Protein AF-A0A0F8W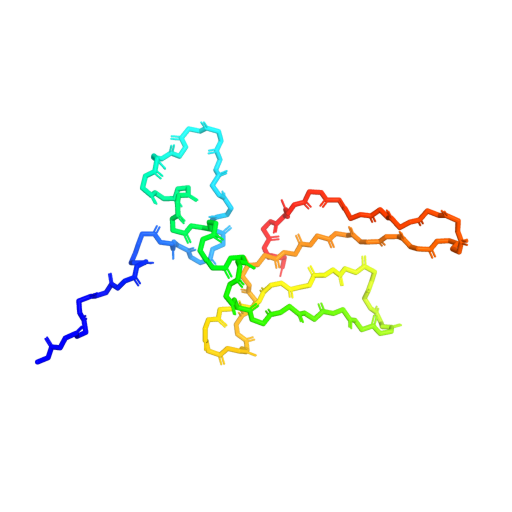IV9-F1 (afdb_monomer_lite)

pLDDT: mean 80.71, std 13.23, range [40.31, 93.94]

Sequence (78 aa):
ALDKVVMSDLAQDAIPGATASIVLAINWIFEICRNRMVTDDTNDEIILYRDDGTTKMAEAPISDNGTLFDRKEWGAVD

Organism: NCBI:txid412755

Foldseek 3Di:
DPPPPQQPVQPQWDPDDPPRDPSNVVSVVVQVVPFDWDDDPVAQKIFRAGNVNPRTHWIWGWDDPPPDTDTHDIHTDD

Secondary structure (DSSP, 8-state):
-----TTTT--TT-PPPTT--HHHHHHHHHHHHHS-EE--SS-SEEEEEPTTSSSEEEEEEEEE-SS-EEE---EE--

Structure (mmCIF, N/CA/C/O backbone):
data_AF-A0A0F8WIV9-F1
#
_entry.id   AF-A0A0F8WIV9-F1
#
loop_
_atom_site.group_PDB
_atom_site.id
_atom_site.type_symbol
_atom_site.label_atom_id
_atom_site.label_alt_id
_atom_site.label_comp_id
_atom_site.label_asym_id
_atom_site.label_entity_id
_atom_site.label_seq_id
_atom_site.pdbx_PDB_ins_code
_atom_site.Cartn_x
_atom_site.Cartn_y
_atom_site.Cartn_z
_atom_site.occupancy
_atom_site.B_iso_or_equiv
_atom_site.auth_seq_id
_atom_site.auth_comp_id
_atom_site.auth_asym_id
_atom_site.auth_atom_id
_atom_site.pdbx_PDB_model_num
ATOM 1 N N . ALA A 1 1 ? -11.365 -17.526 23.970 1.00 40.31 1 ALA A N 1
ATOM 2 C CA . ALA A 1 1 ? -11.596 -16.822 22.698 1.00 40.31 1 ALA A CA 1
ATOM 3 C C . ALA A 1 1 ? -10.830 -15.509 22.755 1.00 40.31 1 ALA A C 1
ATOM 5 O O . ALA A 1 1 ? -11.246 -14.601 23.462 1.00 40.31 1 ALA A O 1
ATOM 6 N N . LEU A 1 2 ? -9.652 -15.468 22.132 1.00 40.50 2 LEU A N 1
ATOM 7 C CA . LEU A 1 2 ? -8.817 -14.265 22.009 1.00 40.50 2 LEU A CA 1
ATOM 8 C C . LEU A 1 2 ? -9.134 -13.497 20.710 1.00 40.50 2 LEU A C 1
ATOM 10 O O . LEU A 1 2 ? -8.382 -12.608 20.338 1.00 40.50 2 LEU A O 1
ATOM 14 N N . ASP A 1 3 ? -10.278 -13.782 20.077 1.00 45.62 3 ASP A N 1
ATOM 15 C CA . ASP A 1 3 ? -10.790 -13.114 18.868 1.00 45.62 3 ASP A CA 1
ATOM 16 C C . ASP A 1 3 ? -11.346 -11.712 19.164 1.00 45.62 3 ASP A C 1
ATOM 18 O O . ASP A 1 3 ? -12.362 -11.287 18.613 1.00 45.62 3 ASP A O 1
ATOM 22 N N . LYS A 1 4 ? -10.712 -10.978 20.085 1.00 49.41 4 LYS A N 1
ATOM 23 C CA . LYS A 1 4 ? -11.041 -9.579 20.338 1.00 49.41 4 LYS A CA 1
ATOM 24 C C . LYS A 1 4 ? -10.610 -8.795 19.104 1.00 49.41 4 LYS A C 1
ATOM 26 O O . LYS A 1 4 ? -9.447 -8.434 18.995 1.00 49.41 4 LYS A O 1
ATOM 31 N N . VAL A 1 5 ? -11.575 -8.625 18.204 1.00 54.66 5 VAL A N 1
ATOM 32 C CA . VAL A 1 5 ? -11.560 -7.958 16.901 1.00 54.66 5 VAL A CA 1
ATOM 33 C C . VAL A 1 5 ? -10.472 -6.887 16.814 1.00 54.66 5 VAL A C 1
ATOM 35 O O . VAL A 1 5 ? -10.676 -5.724 17.161 1.00 54.66 5 VAL A O 1
ATOM 38 N N . VAL A 1 6 ? -9.275 -7.303 16.413 1.00 55.28 6 VAL A N 1
ATOM 39 C CA . VAL A 1 6 ? -8.195 -6.378 16.093 1.00 55.28 6 VAL A CA 1
ATOM 40 C C . VAL A 1 6 ? -8.623 -5.698 14.793 1.00 55.28 6 VAL A C 1
ATOM 42 O O . VAL A 1 6 ? -9.053 -6.384 13.871 1.00 55.28 6 VAL A O 1
ATOM 45 N N . MET A 1 7 ? -8.578 -4.363 14.754 1.00 61.72 7 MET A N 1
ATOM 46 C CA . MET A 1 7 ? -8.903 -3.559 13.564 1.00 61.72 7 MET A CA 1
ATOM 47 C C . MET A 1 7 ? -10.385 -3.588 13.131 1.00 61.72 7 MET A C 1
ATOM 49 O O . MET A 1 7 ? -10.722 -3.388 11.967 1.00 61.72 7 MET A O 1
ATOM 53 N N . SER A 1 8 ? -11.302 -3.766 14.091 1.00 58.97 8 SER A N 1
ATOM 54 C CA . SER A 1 8 ? -12.760 -3.700 13.869 1.00 58.97 8 SER A CA 1
ATOM 55 C C . SER A 1 8 ? -13.273 -2.360 13.330 1.00 58.97 8 SER A C 1
ATOM 57 O O . SER A 1 8 ? -14.423 -2.261 12.914 1.00 58.97 8 SER A O 1
ATOM 59 N N . ASP A 1 9 ? -12.471 -1.307 13.464 1.00 61.47 9 ASP A N 1
ATOM 60 C CA . ASP A 1 9 ? -12.767 0.069 13.072 1.00 61.47 9 ASP A CA 1
ATOM 61 C C . ASP A 1 9 ? -12.471 0.355 11.592 1.00 61.47 9 ASP A C 1
ATOM 63 O O . ASP A 1 9 ? -12.883 1.395 11.077 1.00 61.47 9 ASP A O 1
ATOM 67 N N . LEU A 1 10 ? -11.813 -0.574 10.893 1.00 63.00 10 LEU A N 1
ATOM 68 C CA . LEU A 1 10 ? -11.549 -0.486 9.462 1.00 63.00 10 LEU A CA 1
ATOM 69 C C . LEU A 1 10 ? -12.778 -0.926 8.658 1.00 63.00 10 LEU A C 1
ATOM 71 O O . LEU A 1 10 ? -12.960 -2.102 8.323 1.00 63.00 10 LEU A O 1
ATOM 75 N N . ALA A 1 11 ? -13.638 0.038 8.326 1.00 60.97 11 ALA A N 1
ATOM 76 C CA . ALA A 1 11 ? -14.680 -0.162 7.322 1.00 60.97 11 ALA A CA 1
ATOM 77 C C . ALA A 1 11 ? -14.079 -0.620 5.974 1.00 60.97 11 ALA A C 1
ATOM 79 O O . ALA A 1 11 ? -12.901 -0.378 5.716 1.00 60.97 11 ALA A O 1
ATOM 80 N N . GLN A 1 12 ? -14.918 -1.265 5.148 1.00 55.94 12 GLN A N 1
ATOM 81 C CA . GLN A 1 12 ? -14.702 -1.743 3.765 1.00 55.94 12 GLN A CA 1
ATOM 82 C C . GLN A 1 12 ? -13.441 -1.184 3.078 1.00 55.94 12 GLN A C 1
ATOM 84 O O . GLN A 1 12 ? -12.453 -1.874 2.818 1.00 55.94 12 GLN A O 1
ATOM 89 N N . ASP A 1 13 ? -13.509 0.143 2.941 1.00 58.75 13 ASP A N 1
ATOM 90 C CA . ASP A 1 13 ? -12.869 0.935 1.889 1.00 58.75 13 ASP A CA 1
ATOM 91 C C . ASP A 1 13 ? -12.287 2.254 2.442 1.00 58.75 13 ASP A C 1
ATOM 93 O O . ASP A 1 13 ? -12.015 3.206 1.709 1.00 58.75 13 ASP A O 1
ATOM 97 N N . ALA A 1 14 ? -12.170 2.375 3.768 1.00 62.81 14 ALA A N 1
ATOM 98 C CA . ALA A 1 14 ? -11.869 3.648 4.410 1.00 62.81 14 ALA A CA 1
ATOM 99 C C . ALA A 1 14 ? -10.362 3.840 4.587 1.00 62.81 14 ALA A C 1
ATOM 101 O O . ALA A 1 14 ? -9.823 3.637 5.677 1.00 62.81 14 ALA A O 1
ATOM 102 N N . ILE A 1 15 ? -9.695 4.317 3.535 1.00 80.19 15 ILE A N 1
ATOM 103 C CA . ILE A 1 15 ? -8.446 5.056 3.733 1.00 80.19 15 ILE A CA 1
ATOM 104 C C . ILE A 1 15 ? -8.731 6.157 4.758 1.00 80.19 15 ILE A C 1
ATOM 106 O O . ILE A 1 15 ? -9.667 6.942 4.557 1.00 80.19 15 ILE A O 1
ATOM 110 N N . PRO A 1 16 ? -7.970 6.233 5.863 1.00 82.94 16 PRO A N 1
ATOM 111 C CA . PRO A 1 16 ? -8.209 7.240 6.878 1.00 82.94 16 PRO A CA 1
ATOM 112 C C . PRO A 1 16 ? -8.118 8.646 6.277 1.00 82.94 16 PRO A C 1
ATOM 114 O O . PRO A 1 16 ? -7.062 9.077 5.816 1.00 82.94 16 PRO A O 1
ATOM 117 N N . GLY A 1 17 ? -9.234 9.377 6.294 1.00 79.44 17 GLY A N 1
ATOM 118 C CA . GLY A 1 17 ? -9.243 10.794 5.942 1.00 79.44 17 GLY A CA 1
ATOM 119 C C . GLY A 1 17 ? -8.496 11.637 6.980 1.00 79.44 17 GLY A C 1
ATOM 120 O O . GLY A 1 17 ? -8.199 11.182 8.083 1.00 79.44 17 GLY A O 1
ATOM 121 N N . ALA A 1 18 ? -8.255 12.912 6.672 1.00 81.06 18 ALA A N 1
ATOM 122 C CA . ALA A 1 18 ? -7.517 13.824 7.556 1.00 81.06 18 ALA A CA 1
ATOM 123 C C . ALA A 1 18 ? -8.135 13.995 8.964 1.00 81.06 18 ALA A C 1
ATOM 125 O O . ALA A 1 18 ? -7.453 14.416 9.895 1.00 81.06 18 ALA A O 1
ATOM 126 N N . THR A 1 19 ? -9.422 13.681 9.128 1.00 84.75 19 THR A N 1
ATOM 127 C CA . THR A 1 19 ? -10.165 13.759 10.397 1.00 84.75 19 THR A CA 1
ATOM 128 C C . THR A 1 19 ? -10.290 12.414 11.121 1.00 84.75 19 THR A C 1
ATOM 130 O O . THR A 1 19 ? -10.992 12.327 12.130 1.00 84.75 19 THR A O 1
ATOM 133 N N . ALA A 1 20 ? -9.643 11.359 10.616 1.00 83.06 20 ALA A N 1
ATOM 134 C CA . ALA A 1 20 ? -9.635 10.044 11.238 1.00 83.06 20 ALA A CA 1
ATOM 135 C C . ALA A 1 20 ? -9.058 10.090 12.660 1.00 83.06 20 ALA A C 1
ATOM 137 O O . ALA A 1 20 ? -8.166 10.878 12.978 1.00 83.06 20 ALA A O 1
ATOM 138 N N . SER A 1 21 ? -9.556 9.205 13.527 1.00 86.88 21 SER A N 1
ATOM 139 C CA . SER A 1 21 ? -8.978 9.055 14.862 1.00 86.88 21 SER A CA 1
ATOM 140 C C . SER A 1 21 ? -7.543 8.515 14.778 1.00 86.88 21 SER A C 1
ATOM 142 O O . SER A 1 21 ? -7.202 7.760 13.867 1.00 86.88 21 SER A O 1
ATOM 144 N N . ILE A 1 22 ? -6.709 8.849 15.767 1.00 85.75 22 ILE A N 1
ATOM 145 C CA . ILE A 1 22 ? -5.324 8.350 15.848 1.00 85.75 22 ILE A CA 1
ATOM 146 C C . ILE A 1 22 ? -5.288 6.814 15.887 1.00 85.75 22 ILE A C 1
ATOM 148 O O . ILE A 1 22 ? -4.406 6.206 15.290 1.00 85.75 22 ILE A O 1
ATOM 152 N N . VAL A 1 23 ? -6.255 6.184 16.561 1.00 84.62 23 VAL A N 1
ATOM 153 C CA . VAL A 1 23 ? -6.347 4.718 16.648 1.00 84.62 23 VAL A CA 1
ATOM 154 C C . VAL A 1 23 ? -6.570 4.108 15.264 1.00 84.62 23 VAL A C 1
ATOM 156 O O . VAL A 1 23 ? -5.831 3.206 14.879 1.00 84.62 23 VAL A O 1
ATOM 159 N N . LEU A 1 24 ? -7.503 4.673 14.493 1.00 84.00 24 LEU A N 1
ATOM 160 C CA . LEU A 1 24 ? -7.791 4.245 13.123 1.00 84.00 24 LEU A CA 1
ATOM 161 C C . LEU A 1 24 ? -6.560 4.389 12.217 1.00 84.00 24 LEU A C 1
ATOM 163 O O . LEU A 1 24 ? -6.242 3.488 11.446 1.00 84.00 24 LEU A O 1
ATOM 167 N N . ALA A 1 25 ? -5.824 5.496 12.353 1.00 84.50 25 ALA A N 1
ATOM 168 C CA . ALA A 1 25 ? -4.598 5.726 11.592 1.00 84.50 25 ALA A CA 1
ATOM 169 C C . ALA A 1 25 ? -3.490 4.710 11.930 1.00 84.50 25 ALA A C 1
ATOM 171 O O . ALA A 1 25 ? -2.817 4.215 11.029 1.00 84.50 25 ALA A O 1
ATOM 172 N N . ILE A 1 26 ? -3.305 4.365 13.210 1.00 85.94 26 ILE A N 1
ATOM 173 C CA . ILE A 1 26 ? -2.309 3.367 13.638 1.00 85.94 26 ILE A CA 1
ATOM 174 C C . ILE A 1 26 ? -2.677 1.972 13.125 1.00 85.94 26 ILE A C 1
ATOM 176 O O . ILE A 1 26 ? -1.809 1.260 12.620 1.00 85.94 26 ILE A O 1
ATOM 180 N N . ASN A 1 27 ? -3.953 1.601 13.218 1.00 84.31 27 ASN A N 1
ATOM 181 C CA . ASN A 1 27 ? -4.462 0.341 12.685 1.00 84.31 27 ASN A CA 1
ATOM 182 C C . 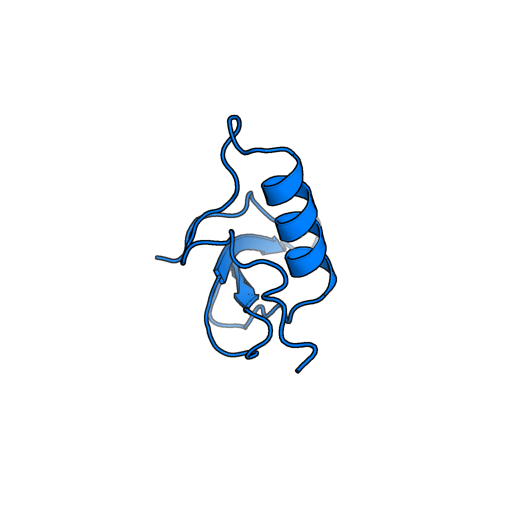ASN A 1 27 ? -4.222 0.247 11.172 1.00 84.31 27 ASN A C 1
ATOM 184 O O 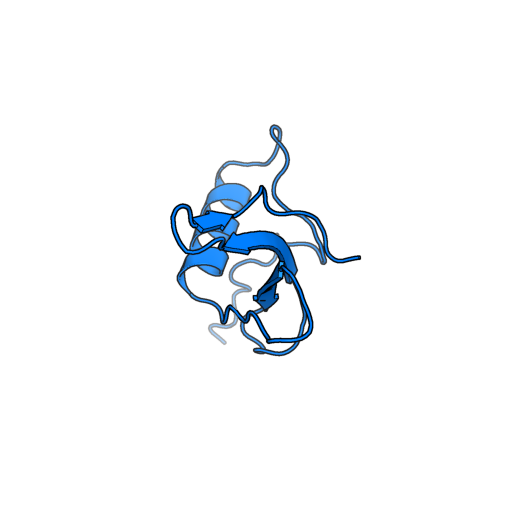. ASN A 1 27 ? -3.699 -0.753 10.692 1.00 84.31 27 ASN A O 1
ATOM 188 N N . TRP A 1 28 ? -4.486 1.325 10.431 1.00 84.81 28 TRP A N 1
ATOM 189 C CA . TRP A 1 28 ? -4.209 1.383 8.996 1.00 84.81 28 TRP A CA 1
ATOM 190 C C . TRP A 1 28 ? -2.721 1.223 8.653 1.00 84.81 28 TRP A C 1
ATOM 192 O O . TRP A 1 28 ? -2.366 0.483 7.737 1.00 84.81 28 TRP A O 1
ATOM 202 N N . ILE A 1 29 ? -1.828 1.877 9.406 1.00 86.88 29 ILE A N 1
ATOM 203 C CA . ILE A 1 29 ? -0.374 1.721 9.228 1.00 86.88 29 ILE A CA 1
ATOM 204 C C . ILE A 1 29 ? 0.039 0.260 9.433 1.00 86.88 29 ILE A C 1
ATOM 206 O O . ILE A 1 29 ? 0.863 -0.256 8.677 1.00 86.88 29 ILE A O 1
ATOM 210 N N . PHE A 1 30 ? -0.532 -0.410 10.435 1.00 86.50 30 PHE A N 1
ATOM 211 C CA . PHE A 1 30 ? -0.247 -1.816 10.695 1.00 86.50 30 PHE A CA 1
ATOM 212 C C . PHE A 1 30 ? -0.658 -2.715 9.520 1.00 86.50 30 PHE A C 1
ATOM 214 O O . PHE A 1 30 ? 0.150 -3.541 9.097 1.00 86.50 30 PHE A O 1
ATOM 221 N N . GLU A 1 31 ? -1.849 -2.517 8.948 1.00 83.81 31 GLU A N 1
ATOM 222 C CA . GLU A 1 31 ? -2.322 -3.286 7.784 1.00 83.81 31 GLU A CA 1
ATOM 223 C C . GLU A 1 31 ? -1.427 -3.085 6.559 1.00 83.81 31 GLU A C 1
ATOM 225 O O . GLU A 1 31 ? -1.011 -4.063 5.939 1.00 83.81 31 GLU A O 1
ATOM 230 N N . ILE A 1 32 ? -1.047 -1.837 6.255 1.00 87.06 32 ILE A N 1
ATOM 231 C CA . IL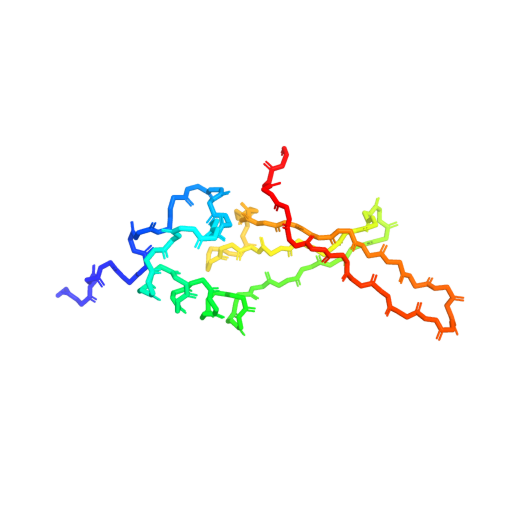E A 1 32 ? -0.102 -1.531 5.166 1.00 87.06 32 ILE A CA 1
ATOM 232 C C . ILE A 1 32 ? 1.228 -2.270 5.372 1.00 87.06 32 ILE A C 1
ATOM 234 O O . ILE A 1 32 ? 1.835 -2.732 4.412 1.00 87.06 32 ILE A O 1
ATOM 238 N N . CYS A 1 33 ? 1.717 -2.377 6.607 1.00 87.44 33 CYS A N 1
ATOM 239 C CA . CYS A 1 33 ? 3.008 -3.016 6.868 1.00 87.44 33 CYS A CA 1
ATOM 240 C C . CYS A 1 33 ? 2.946 -4.549 6.838 1.00 87.44 33 CYS A C 1
ATOM 242 O O . CYS A 1 33 ? 3.966 -5.193 6.593 1.00 87.44 33 CYS A O 1
ATOM 244 N N . ARG A 1 34 ? 1.790 -5.134 7.162 1.00 88.38 34 ARG A N 1
ATOM 245 C CA . ARG A 1 34 ? 1.635 -6.580 7.358 1.00 88.38 34 ARG A CA 1
ATOM 246 C C . ARG A 1 34 ? 1.095 -7.287 6.124 1.00 88.38 34 ARG A C 1
ATOM 248 O O . ARG A 1 34 ? 1.527 -8.405 5.838 1.00 88.38 34 ARG A O 1
ATOM 255 N N . ASN A 1 35 ? 0.109 -6.694 5.464 1.00 88.50 35 ASN A N 1
ATOM 256 C CA . ASN A 1 35 ? -0.713 -7.436 4.528 1.00 88.50 35 ASN A CA 1
ATOM 257 C C . ASN A 1 35 ? -0.085 -7.536 3.149 1.00 88.50 35 ASN A C 1
ATOM 259 O O . ASN A 1 35 ? 0.819 -6.796 2.757 1.00 88.50 35 ASN A O 1
ATOM 263 N N . ARG A 1 36 ? -0.606 -8.499 2.395 1.00 88.31 36 ARG A N 1
ATOM 264 C CA . ARG A 1 36 ? -0.178 -8.764 1.033 1.00 88.31 36 ARG A CA 1
ATOM 265 C C . ARG A 1 36 ? -0.420 -7.533 0.155 1.00 88.31 36 ARG A C 1
ATOM 267 O O . ARG A 1 36 ? -1.539 -7.032 0.075 1.00 88.31 36 ARG A O 1
ATOM 274 N N . MET A 1 37 ? 0.621 -7.135 -0.570 1.00 91.75 37 MET A N 1
ATOM 275 C CA . MET A 1 37 ? 0.538 -6.198 -1.687 1.00 91.75 37 MET A CA 1
ATOM 276 C C . MET A 1 37 ? 0.870 -6.920 -2.989 1.00 91.75 37 MET A C 1
ATOM 278 O O . MET A 1 37 ? 1.759 -7.775 -3.013 1.00 91.75 37 MET A O 1
ATOM 282 N N . VAL A 1 38 ? 0.158 -6.592 -4.064 1.00 91.69 38 VAL A N 1
ATOM 283 C CA . VAL A 1 38 ? 0.422 -7.125 -5.407 1.00 91.69 38 VAL A CA 1
ATOM 284 C C . VAL A 1 38 ? 0.405 -5.982 -6.409 1.00 91.69 38 VAL A C 1
ATOM 286 O O . VAL A 1 38 ? -0.419 -5.084 -6.309 1.00 91.69 38 VAL A O 1
ATOM 289 N N . THR A 1 39 ? 1.307 -6.049 -7.375 1.00 90.69 39 THR A N 1
ATOM 290 C CA . THR A 1 39 ? 1.205 -5.356 -8.657 1.00 90.69 39 THR A CA 1
ATOM 291 C C . THR A 1 39 ? 1.431 -6.412 -9.736 1.00 90.69 39 THR A C 1
ATOM 293 O O . THR A 1 39 ? 2.174 -7.373 -9.494 1.00 90.69 39 THR A O 1
ATOM 296 N N . ASP A 1 40 ? 0.741 -6.308 -10.863 1.00 81.94 40 ASP A N 1
ATOM 297 C CA . ASP A 1 40 ? 0.827 -7.270 -11.962 1.00 81.94 40 ASP A CA 1
ATOM 2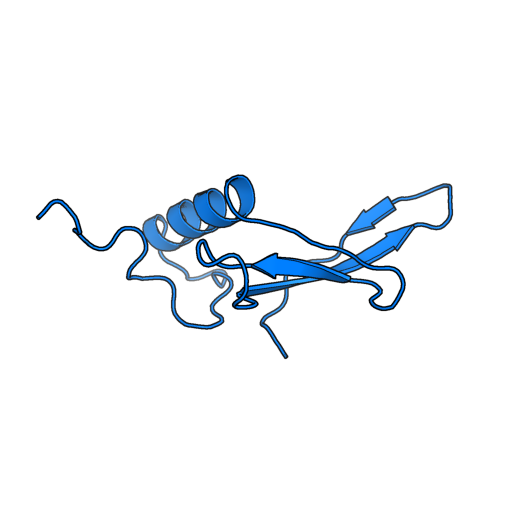98 C C . ASP A 1 40 ? 1.093 -6.558 -13.294 1.00 81.94 40 ASP A C 1
ATOM 300 O O . ASP A 1 40 ? 1.192 -5.339 -13.357 1.00 81.94 40 ASP A O 1
ATOM 304 N N . ASP A 1 41 ? 1.287 -7.332 -14.358 1.00 78.12 41 ASP A N 1
ATOM 305 C CA . ASP A 1 41 ? 1.600 -6.835 -15.700 1.00 78.12 41 ASP A CA 1
ATOM 306 C C . ASP A 1 41 ? 0.395 -6.228 -16.434 1.00 78.12 41 ASP A C 1
ATOM 308 O O . ASP A 1 41 ? 0.541 -5.719 -17.547 1.00 78.12 41 ASP A O 1
ATOM 312 N N . THR A 1 42 ? -0.790 -6.288 -15.826 1.00 78.75 42 THR A N 1
ATOM 313 C CA . 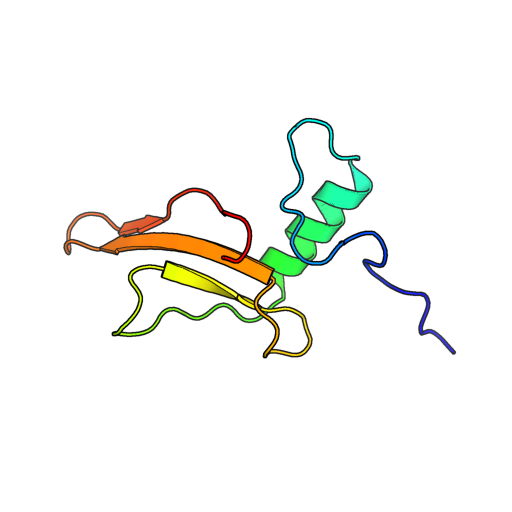THR A 1 42 ? -2.045 -5.797 -16.399 1.00 78.75 42 THR A CA 1
ATOM 314 C C . THR A 1 42 ? -2.570 -4.535 -15.723 1.00 78.75 42 THR A C 1
ATOM 316 O O . THR A 1 42 ? -3.387 -3.841 -16.325 1.00 78.75 42 THR A O 1
ATOM 319 N N . ASN A 1 43 ? -2.079 -4.221 -14.522 1.00 74.50 43 ASN A N 1
ATOM 320 C CA . ASN A 1 43 ? -2.537 -3.114 -13.696 1.00 74.50 43 ASN A CA 1
ATOM 321 C C . ASN A 1 43 ? -1.373 -2.172 -13.370 1.00 74.50 43 ASN A C 1
ATOM 323 O O . ASN A 1 43 ? -0.406 -2.564 -12.718 1.00 74.50 43 ASN A O 1
ATOM 327 N N . ASP A 1 44 ? -1.510 -0.897 -13.734 1.00 88.81 44 ASP A N 1
ATOM 328 C CA . ASP A 1 44 ? -0.571 0.172 -13.360 1.00 88.81 44 ASP A CA 1
ATOM 329 C C . ASP A 1 44 ? -0.763 0.601 -11.889 1.00 88.81 44 ASP A C 1
ATOM 331 O O . ASP A 1 44 ? -0.698 1.782 -11.554 1.00 88.81 44 ASP A O 1
ATOM 335 N N . GLU A 1 45 ? -1.037 -0.347 -10.989 1.00 91.31 45 GLU A N 1
ATOM 336 C CA . GLU A 1 45 ? -1.414 -0.116 -9.593 1.00 91.31 45 GLU A CA 1
ATOM 337 C C . GLU A 1 45 ? -0.752 -1.126 -8.645 1.00 91.31 45 GLU A C 1
ATOM 339 O O . GLU A 1 45 ? -0.481 -2.282 -8.985 1.00 91.31 45 GLU A O 1
ATOM 344 N N . ILE A 1 46 ? -0.496 -0.684 -7.412 1.00 92.06 46 ILE A N 1
ATOM 345 C CA . ILE A 1 46 ? -0.258 -1.564 -6.267 1.00 92.06 46 ILE A CA 1
ATOM 346 C C . ILE A 1 46 ? -1.575 -1.729 -5.525 1.00 92.06 46 ILE A C 1
ATOM 348 O O . ILE A 1 46 ? -2.153 -0.752 -5.054 1.00 92.06 46 ILE A O 1
ATOM 352 N N . ILE A 1 47 ? -1.981 -2.977 -5.334 1.00 91.06 47 ILE A N 1
ATOM 353 C CA . ILE A 1 47 ? -3.194 -3.370 -4.631 1.00 91.06 47 ILE A CA 1
ATOM 354 C C . ILE A 1 47 ? -2.816 -3.890 -3.244 1.00 91.06 47 ILE A C 1
ATOM 356 O O . ILE A 1 47 ? -2.040 -4.842 -3.123 1.00 91.06 47 ILE A O 1
ATOM 360 N N . LEU A 1 48 ? -3.380 -3.287 -2.198 1.00 90.06 48 LEU A N 1
ATOM 361 C CA . LEU A 1 48 ? -3.327 -3.785 -0.826 1.00 90.06 48 LEU A CA 1
ATOM 362 C C . LEU A 1 48 ? -4.524 -4.699 -0.569 1.00 90.06 48 LEU A C 1
ATOM 364 O O . LEU A 1 48 ? -5.673 -4.313 -0.791 1.00 90.06 48 LEU A O 1
ATOM 368 N N . TYR A 1 49 ? -4.250 -5.890 -0.050 1.00 87.25 49 TYR A N 1
ATOM 369 C CA . TYR A 1 49 ? -5.272 -6.846 0.359 1.00 87.25 49 TYR A CA 1
ATOM 370 C C . TYR A 1 49 ? -5.475 -6.824 1.875 1.00 87.25 49 TYR A C 1
ATOM 372 O O . TYR A 1 49 ? -4.599 -6.405 2.632 1.00 87.25 49 TYR A O 1
ATOM 380 N N . ARG A 1 50 ? -6.625 -7.315 2.335 1.00 83.75 50 ARG A N 1
ATOM 381 C CA . ARG A 1 50 ? -6.842 -7.644 3.750 1.00 83.75 50 ARG A CA 1
ATOM 382 C C . ARG A 1 50 ? -6.021 -8.873 4.162 1.00 83.75 50 ARG A C 1
ATOM 384 O O . ARG A 1 50 ? -5.449 -9.565 3.319 1.00 83.75 50 ARG A O 1
ATOM 391 N N . ASP A 1 51 ? -6.007 -9.187 5.459 1.00 83.00 51 ASP A N 1
ATOM 392 C CA . ASP A 1 51 ? -5.329 -10.376 6.018 1.00 83.00 51 ASP A CA 1
ATOM 393 C C . ASP A 1 51 ? -5.917 -11.705 5.479 1.00 83.00 51 ASP A C 1
ATOM 395 O O . ASP A 1 51 ? -5.296 -12.755 5.610 1.00 83.00 51 ASP A O 1
ATOM 399 N N . ASP A 1 52 ? -7.076 -11.676 4.801 1.00 82.38 52 ASP A N 1
ATOM 400 C CA . ASP A 1 52 ? -7.606 -12.823 4.044 1.00 82.38 52 ASP A CA 1
ATOM 401 C C . ASP A 1 52 ? -6.866 -13.090 2.715 1.00 82.38 52 ASP A C 1
ATOM 403 O O . ASP A 1 52 ? -7.108 -14.100 2.051 1.00 82.38 52 ASP A O 1
ATOM 407 N N . GLY A 1 53 ? -5.975 -12.179 2.311 1.00 82.81 53 GLY A N 1
ATOM 408 C CA . GLY A 1 53 ? -5.132 -12.270 1.125 1.00 82.81 53 GLY A CA 1
ATOM 409 C C . GLY A 1 53 ? -5.861 -12.174 -0.217 1.00 82.81 53 GLY A C 1
ATOM 410 O O . GLY A 1 53 ? -5.222 -12.433 -1.244 1.00 82.81 53 GLY A O 1
ATOM 411 N N . THR A 1 54 ? -7.159 -11.844 -0.222 1.00 86.31 54 THR A N 1
ATOM 412 C CA . THR A 1 54 ? -8.021 -11.866 -1.420 1.00 86.31 54 THR A CA 1
ATOM 413 C C . THR A 1 54 ? -8.963 -10.670 -1.539 1.00 86.31 54 THR A C 1
ATOM 415 O O . THR A 1 54 ? -9.238 -10.239 -2.656 1.00 86.31 54 THR A O 1
ATOM 418 N N . THR A 1 55 ? -9.401 -10.073 -0.432 1.00 86.56 55 THR A N 1
ATOM 419 C CA . THR A 1 55 ? -10.237 -8.869 -0.447 1.00 86.56 55 THR A CA 1
ATOM 420 C C . THR A 1 55 ? -9.369 -7.634 -0.656 1.00 86.56 55 THR A C 1
ATOM 422 O O . THR A 1 55 ? -8.524 -7.319 0.186 1.00 86.56 55 THR A O 1
ATOM 425 N N . LYS A 1 56 ? -9.589 -6.922 -1.768 1.00 87.25 56 LYS A N 1
ATOM 426 C CA . LYS A 1 56 ? -8.972 -5.619 -2.054 1.00 87.25 56 LYS A CA 1
ATOM 427 C C . LYS A 1 56 ? -9.416 -4.600 -1.000 1.00 87.25 56 LYS A C 1
ATOM 429 O O . LYS A 1 56 ? -10.588 -4.537 -0.641 1.00 87.25 56 LYS A O 1
ATOM 434 N N . MET A 1 57 ? -8.454 -3.855 -0.468 1.00 86.44 57 MET A N 1
ATOM 435 C CA . MET A 1 57 ? -8.644 -2.901 0.628 1.00 86.44 57 MET A CA 1
ATOM 436 C C . MET A 1 57 ? -8.398 -1.462 0.175 1.00 86.44 57 MET A C 1
ATOM 438 O O . MET A 1 57 ? -9.143 -0.559 0.541 1.00 86.44 57 MET A O 1
ATOM 442 N N . ALA A 1 58 ? -7.332 -1.255 -0.591 1.00 88.44 58 ALA A N 1
ATOM 443 C CA . ALA A 1 58 ? -6.956 0.023 -1.174 1.00 88.44 58 ALA A CA 1
ATOM 444 C C . ALA A 1 58 ? -6.018 -0.227 -2.351 1.00 88.44 58 ALA A C 1
ATOM 446 O O . ALA A 1 58 ? -5.387 -1.285 -2.439 1.00 88.44 58 ALA A O 1
ATOM 447 N N . GLU A 1 59 ? -5.870 0.770 -3.209 1.00 90.88 59 GLU A N 1
ATOM 448 C CA . GLU A 1 59 ? -4.897 0.726 -4.293 1.00 90.88 59 GLU A CA 1
ATOM 449 C C . GLU A 1 59 ? -4.187 2.050 -4.487 1.00 90.88 59 GLU A C 1
ATOM 451 O O . GLU A 1 59 ? -4.623 3.079 -3.984 1.00 90.88 59 GLU A O 1
ATOM 456 N N . ALA A 1 60 ? -3.054 2.022 -5.169 1.00 91.81 60 ALA A N 1
ATOM 457 C CA . ALA A 1 60 ? -2.323 3.221 -5.526 1.00 91.81 60 ALA A CA 1
ATOM 458 C C . ALA A 1 60 ? -1.726 3.049 -6.923 1.00 91.81 60 ALA A C 1
ATOM 460 O O . ALA A 1 60 ? -0.960 2.099 -7.114 1.00 91.81 60 ALA A O 1
ATOM 461 N N . PRO A 1 61 ? -1.984 3.978 -7.859 1.00 92.69 61 PRO A N 1
ATOM 462 C CA . PRO A 1 61 ? -1.315 3.978 -9.150 1.00 92.69 61 PRO A CA 1
ATOM 463 C C . PRO A 1 61 ? 0.204 3.990 -8.997 1.00 92.69 61 PRO A C 1
ATOM 465 O O . PRO A 1 61 ? 0.755 4.685 -8.134 1.00 92.69 61 PRO A O 1
ATOM 468 N N . ILE A 1 62 ? 0.884 3.245 -9.854 1.00 92.69 62 ILE A N 1
ATOM 469 C CA . ILE A 1 62 ? 2.334 3.201 -9.955 1.00 92.69 62 ILE A CA 1
ATOM 470 C C . ILE A 1 62 ? 2.804 3.541 -11.360 1.00 92.69 62 ILE A C 1
ATOM 472 O O . ILE A 1 62 ? 2.136 3.291 -12.353 1.00 92.69 62 ILE A O 1
ATOM 476 N N . SER A 1 63 ? 3.998 4.115 -11.432 1.00 90.19 63 SER A N 1
ATOM 477 C CA . SER A 1 63 ? 4.719 4.354 -12.675 1.00 90.19 63 SER A CA 1
ATOM 478 C C . SER A 1 63 ? 6.189 4.009 -12.464 1.00 90.19 63 SER A C 1
ATOM 480 O O . SER A 1 63 ? 6.825 4.560 -11.565 1.00 90.19 63 SER A O 1
ATOM 482 N N . ASP A 1 64 ? 6.747 3.170 -13.336 1.00 87.56 64 ASP A N 1
ATOM 483 C CA . ASP A 1 64 ? 8.187 2.915 -13.440 1.00 87.56 64 ASP A CA 1
ATOM 484 C C . ASP A 1 64 ? 8.638 3.110 -14.891 1.00 87.56 64 ASP A C 1
ATOM 486 O O . ASP A 1 64 ? 8.244 2.371 -15.791 1.00 87.56 64 ASP A O 1
ATOM 490 N N . ASN A 1 65 ? 9.454 4.137 -15.130 1.00 88.00 65 ASN A N 1
ATOM 491 C CA . ASN A 1 65 ? 9.985 4.448 -16.460 1.00 88.00 65 ASN A CA 1
ATOM 492 C C . ASN A 1 65 ? 11.478 4.107 -16.608 1.00 88.00 65 ASN A C 1
ATOM 494 O O . ASN A 1 65 ? 12.155 4.644 -17.489 1.00 88.00 65 ASN A O 1
ATOM 498 N N . GLY A 1 66 ? 12.020 3.267 -15.720 1.00 85.94 66 GLY A N 1
ATOM 499 C CA . GLY A 1 66 ? 13.431 2.878 -15.702 1.00 85.94 66 GLY A CA 1
ATOM 500 C C . GLY A 1 66 ? 14.384 3.954 -15.167 1.00 85.94 66 GLY A C 1
ATOM 501 O O . GLY A 1 66 ? 15.590 3.722 -15.106 1.00 85.94 66 GLY A O 1
ATOM 502 N N . THR A 1 67 ? 13.873 5.127 -14.780 1.00 92.00 67 THR A N 1
ATOM 503 C CA . THR A 1 67 ? 14.637 6.197 -14.108 1.00 92.00 67 THR A CA 1
ATOM 504 C C . THR A 1 67 ? 14.008 6.588 -12.773 1.00 92.00 67 THR A C 1
ATOM 506 O O . THR A 1 67 ? 14.721 6.848 -11.805 1.00 92.00 67 THR A O 1
ATOM 509 N N . LEU A 1 68 ? 12.677 6.634 -12.719 1.00 92.31 68 LEU A N 1
ATOM 510 C CA . LEU A 1 68 ? 11.894 6.963 -11.538 1.00 92.31 68 LEU A CA 1
ATOM 511 C C . LEU A 1 68 ? 10.848 5.876 -11.313 1.00 92.31 68 LEU A C 1
ATOM 513 O O . LEU A 1 68 ? 10.059 5.582 -12.209 1.00 92.31 68 LEU A O 1
ATOM 517 N N . PHE A 1 69 ? 10.820 5.374 -10.085 1.00 90.44 69 PHE A N 1
ATOM 518 C CA . PHE A 1 69 ? 9.678 4.664 -9.539 1.00 90.44 69 PHE A CA 1
ATOM 519 C C . PHE A 1 69 ? 8.845 5.651 -8.714 1.00 90.44 69 PHE A C 1
ATOM 521 O O . PHE A 1 69 ? 9.363 6.263 -7.776 1.00 90.44 69 PHE A O 1
ATOM 528 N N . ASP A 1 70 ? 7.574 5.816 -9.068 1.00 93.94 70 ASP A N 1
ATOM 529 C CA . ASP A 1 70 ? 6.628 6.695 -8.381 1.00 93.94 70 ASP A CA 1
ATOM 530 C C . ASP A 1 70 ? 5.343 5.927 -8.055 1.00 93.94 70 ASP A C 1
ATOM 532 O O . ASP A 1 70 ? 4.656 5.444 -8.953 1.00 93.94 70 ASP A O 1
ATOM 536 N N . ARG A 1 71 ? 5.019 5.832 -6.762 1.00 91.31 71 ARG A N 1
ATOM 537 C CA . ARG A 1 71 ? 3.745 5.303 -6.265 1.00 91.31 71 ARG A CA 1
ATOM 538 C C . ARG A 1 71 ? 2.909 6.472 -5.769 1.00 91.31 71 ARG A C 1
ATOM 540 O O . ARG A 1 71 ? 3.304 7.162 -4.826 1.00 91.31 71 ARG A O 1
ATOM 547 N N . LYS A 1 72 ? 1.736 6.644 -6.371 1.00 92.06 72 LYS A N 1
ATOM 548 C CA . LYS A 1 72 ? 0.766 7.675 -6.010 1.00 92.06 72 LYS A CA 1
ATOM 549 C C . LYS A 1 72 ? 0.131 7.406 -4.643 1.00 92.06 72 LYS A C 1
ATOM 551 O O . LYS A 1 72 ? 0.471 6.463 -3.923 1.00 92.06 72 LYS A O 1
ATOM 556 N N . GLU A 1 73 ? -0.753 8.310 -4.244 1.00 89.31 73 GLU A N 1
ATOM 557 C CA . GLU A 1 73 ? -1.509 8.180 -3.003 1.00 89.31 73 GLU A CA 1
ATOM 558 C C . GLU A 1 73 ? -2.408 6.940 -3.040 1.00 89.31 73 GLU A C 1
ATOM 560 O O . GLU A 1 73 ? -2.825 6.493 -4.107 1.00 89.31 73 GLU A O 1
ATOM 565 N N . TRP A 1 74 ? -2.685 6.381 -1.861 1.00 88.94 74 TRP A N 1
ATOM 566 C CA . TRP A 1 74 ? -3.691 5.332 -1.749 1.00 88.94 74 TRP A CA 1
ATOM 567 C C . TRP A 1 74 ? -5.075 5.932 -2.052 1.00 88.94 74 TRP A C 1
ATOM 569 O O . TRP A 1 74 ? -5.421 6.982 -1.506 1.00 88.94 74 TRP A O 1
ATOM 579 N N . GLY A 1 75 ? -5.854 5.250 -2.886 1.00 85.75 75 GLY A N 1
ATOM 580 C CA . GLY A 1 75 ? -7.260 5.490 -3.191 1.00 85.75 75 GLY A CA 1
ATOM 581 C C . GLY A 1 75 ? -8.156 4.352 -2.688 1.00 85.75 75 GLY A C 1
ATOM 582 O O . GLY A 1 75 ? -7.695 3.233 -2.434 1.00 85.75 75 GLY A O 1
ATOM 583 N N . ALA A 1 76 ? -9.434 4.672 -2.473 1.00 80.19 76 ALA A N 1
ATOM 584 C CA . ALA A 1 76 ? -10.438 3.666 -2.140 1.00 80.19 76 ALA A CA 1
ATOM 585 C C . ALA A 1 76 ? -10.534 2.635 -3.274 1.00 80.19 76 ALA A C 1
ATOM 587 O O . ALA A 1 76 ? -10.283 2.982 -4.424 1.00 80.19 76 ALA A O 1
ATOM 588 N N . VAL A 1 77 ? -10.899 1.398 -2.938 1.00 78.44 77 VAL A N 1
ATOM 589 C CA . VAL A 1 77 ? -11.192 0.366 -3.941 1.00 78.44 77 VAL A CA 1
ATOM 590 C C . VAL A 1 77 ? -12.337 0.824 -4.856 1.00 78.44 77 VAL A C 1
ATOM 592 O O . VAL A 1 77 ? -13.368 1.281 -4.354 1.00 78.44 77 VAL A O 1
ATOM 595 N N . ASP A 1 78 ? -12.128 0.740 -6.171 1.00 67.50 78 ASP A N 1
ATOM 596 C CA . ASP A 1 78 ? -13.115 1.030 -7.222 1.00 67.50 78 ASP A CA 1
ATOM 597 C C . ASP A 1 78 ? -14.010 -0.162 -7.620 1.00 67.50 78 ASP A C 1
ATOM 599 O O . ASP A 1 78 ? -13.654 -1.335 -7.339 1.00 67.50 78 ASP A O 1
#

Radius of gyration: 13.97 Å; chains: 1; bounding box: 29×31×39 Å